Protein AF-A0A5M3XN61-F1 (afdb_monomer)

InterPro domains:
  IPR002575 Aminoglycoside phosphotransferase [PF01636] (23-63)
  IPR011009 Protein kinase-like domain superfamily [SSF56112] (22-62)

Sequence (69 aa):
MVPDRAMYERALDGFDVEDLAGETLLHYDLHPGNLRMTGHDVHVIDWSFASRGAAWVDGVMLAPRLIEA

Secondary structure (DSSP, 8-state):
-PPPHHHHHHHHTT--GGGG--SEEE-SS--GGGEEEETTEEEE--GGG-EEE-THHHHHHHHHHHH--

Solvent-accessible surface area (backbone atoms only — not comparable to full-atom values): 4337 Å² total; per-residue (Å²): 130,84,76,60,68,68,57,56,52,56,63,50,66,85,58,58,77,70,69,50,52,52,88,33,84,37,49,74,71,56,46,76,91,33,50,43,78,56,90,94,44,76,44,82,53,81,65,85,56,50,42,72,16,32,76,62,53,48,54,64,62,29,51,60,60,67,71,75,100

Structure (mmCIF, N/CA/C/O backbone):
data_AF-A0A5M3XN61-F1
#
_entry.id   AF-A0A5M3XN61-F1
#
loop_
_atom_site.group_PDB
_atom_site.id
_atom_site.type_symbol
_atom_site.label_atom_id
_atom_site.label_alt_id
_atom_site.label_comp_id
_atom_site.label_asym_id
_atom_site.label_entity_id
_atom_site.label_seq_id
_atom_site.pdbx_PDB_ins_code
_atom_site.Cartn_x
_atom_site.Cartn_y
_atom_site.Cartn_z
_atom_site.occupancy
_atom_site.B_iso_or_equiv
_atom_site.auth_seq_id
_atom_site.auth_comp_id
_atom_site.auth_asym_id
_atom_site.auth_atom_id
_atom_site.pdbx_PDB_model_num
ATOM 1 N N . MET A 1 1 ? 20.950 1.541 10.871 1.00 55.81 1 MET A N 1
ATOM 2 C CA . MET A 1 1 ? 21.919 1.268 9.790 1.00 55.81 1 MET A CA 1
ATOM 3 C C . MET A 1 1 ? 21.191 1.557 8.495 1.00 55.81 1 MET A C 1
ATOM 5 O O . MET A 1 1 ? 20.224 0.867 8.219 1.00 55.81 1 MET A O 1
ATOM 9 N N . VAL A 1 2 ? 21.539 2.638 7.795 1.00 58.72 2 VAL A N 1
ATOM 10 C CA . VAL A 1 2 ? 20.919 2.934 6.493 1.00 58.72 2 VAL A CA 1
ATOM 11 C C . VAL A 1 2 ? 21.382 1.836 5.531 1.00 58.72 2 VAL A C 1
ATOM 13 O O . VAL A 1 2 ? 22.591 1.588 5.491 1.00 58.72 2 VAL A O 1
ATOM 16 N N . PRO A 1 3 ? 20.480 1.124 4.834 1.00 67.00 3 PRO A N 1
ATOM 17 C CA . PRO A 1 3 ? 20.888 0.120 3.863 1.00 67.00 3 PRO A CA 1
ATOM 18 C C . PRO A 1 3 ? 21.802 0.747 2.811 1.00 67.00 3 PRO A C 1
ATOM 20 O O . PRO A 1 3 ? 21.605 1.896 2.414 1.00 67.00 3 PRO A O 1
ATOM 23 N N . ASP A 1 4 ? 22.823 0.001 2.393 1.00 85.94 4 ASP A N 1
ATOM 24 C CA . ASP A 1 4 ? 23.739 0.448 1.348 1.00 85.94 4 ASP A CA 1
ATOM 25 C C . ASP A 1 4 ? 22.942 0.792 0.083 1.00 85.94 4 ASP A C 1
ATOM 27 O O . ASP A 1 4 ? 22.115 -0.001 -0.371 1.00 85.94 4 ASP A O 1
ATOM 31 N N . ARG A 1 5 ? 23.193 1.970 -0.494 1.00 85.69 5 ARG A N 1
ATOM 32 C CA . ARG A 1 5 ? 22.548 2.461 -1.719 1.00 85.69 5 ARG A CA 1
ATOM 33 C C . ARG A 1 5 ? 22.588 1.419 -2.843 1.00 85.69 5 ARG A C 1
ATOM 35 O O . ARG A 1 5 ? 21.607 1.272 -3.568 1.00 85.69 5 ARG A O 1
ATOM 42 N N . ALA A 1 6 ? 23.671 0.645 -2.925 1.00 88.00 6 ALA A N 1
ATOM 43 C CA . ALA A 1 6 ? 23.828 -0.416 -3.914 1.00 88.00 6 ALA A CA 1
ATOM 44 C C . ALA A 1 6 ? 22.758 -1.523 -3.805 1.00 88.00 6 ALA A C 1
ATOM 46 O O . ALA A 1 6 ? 22.475 -2.206 -4.787 1.00 88.00 6 ALA A O 1
ATOM 47 N N . MET A 1 7 ? 22.160 -1.736 -2.626 1.00 87.06 7 MET A N 1
ATOM 48 C CA . MET A 1 7 ? 21.032 -2.658 -2.457 1.00 87.06 7 MET A CA 1
ATOM 49 C C . MET A 1 7 ? 19.812 -2.183 -3.246 1.00 87.06 7 MET A C 1
ATOM 51 O O . MET A 1 7 ? 19.224 -2.975 -3.979 1.00 87.06 7 MET A O 1
ATOM 55 N N . TYR A 1 8 ? 19.439 -0.912 -3.091 1.00 83.12 8 TYR A N 1
ATOM 56 C CA . TYR A 1 8 ? 18.272 -0.347 -3.764 1.00 83.12 8 TYR A CA 1
ATOM 57 C C . TYR A 1 8 ? 18.484 -0.268 -5.270 1.00 83.12 8 TYR A C 1
ATOM 59 O O . TYR A 1 8 ? 17.578 -0.602 -6.020 1.00 83.12 8 TYR A O 1
ATOM 67 N N . GLU A 1 9 ? 19.691 0.094 -5.710 1.00 88.56 9 GLU A N 1
ATOM 68 C CA . GLU A 1 9 ? 20.031 0.107 -7.135 1.00 88.56 9 GLU A CA 1
ATOM 69 C C . GLU A 1 9 ? 19.829 -1.276 -7.762 1.00 88.56 9 GLU A C 1
ATOM 71 O O . GLU A 1 9 ? 19.148 -1.372 -8.771 1.00 88.56 9 GLU A O 1
ATOM 76 N N . ARG A 1 10 ? 20.293 -2.359 -7.120 1.00 87.88 10 ARG A N 1
ATOM 77 C CA . ARG A 1 10 ? 20.048 -3.730 -7.609 1.00 87.88 10 ARG A CA 1
ATOM 78 C C . ARG A 1 10 ? 18.581 -4.147 -7.589 1.00 87.88 10 ARG A C 1
ATOM 80 O O . ARG A 1 10 ? 18.179 -4.941 -8.423 1.00 87.88 10 ARG A O 1
ATOM 87 N N . ALA A 1 11 ? 17.808 -3.688 -6.607 1.00 83.12 11 ALA A N 1
ATOM 88 C CA . ALA A 1 11 ? 16.383 -4.003 -6.537 1.00 83.12 11 ALA A CA 1
ATOM 89 C C . ALA A 1 11 ? 15.588 -3.286 -7.639 1.00 83.12 11 ALA A C 1
ATOM 91 O O . ALA A 1 11 ? 14.589 -3.817 -8.112 1.00 83.12 11 ALA A O 1
ATOM 92 N N . LEU A 1 12 ? 16.034 -2.091 -8.034 1.00 85.62 12 LEU A N 1
ATOM 93 C CA . LEU A 1 12 ? 15.447 -1.319 -9.127 1.00 85.62 12 LEU A CA 1
ATOM 94 C C . LEU A 1 12 ? 15.939 -1.788 -10.504 1.00 85.62 12 LEU A C 1
ATOM 96 O O . LEU A 1 12 ? 15.218 -1.622 -11.484 1.00 85.62 12 LEU A O 1
ATOM 100 N N . ASP A 1 13 ? 17.133 -2.382 -10.585 1.00 89.25 13 ASP A N 1
ATOM 101 C CA . ASP A 1 13 ? 17.706 -2.955 -11.808 1.00 89.25 13 ASP A CA 1
ATOM 102 C C . ASP A 1 13 ? 16.920 -4.218 -12.215 1.00 89.25 13 ASP A C 1
ATOM 104 O O . ASP A 1 13 ? 17.247 -5.344 -11.843 1.00 89.25 13 ASP A O 1
ATOM 108 N N . GLY A 1 14 ? 15.809 -4.008 -12.922 1.00 83.56 14 GLY A N 1
ATOM 109 C CA . GLY A 1 14 ? 14.856 -5.049 -13.317 1.00 83.56 14 GLY A CA 1
ATOM 110 C C . GLY A 1 14 ? 13.422 -4.827 -12.832 1.00 83.56 14 GLY A C 1
ATOM 111 O O . GLY A 1 14 ? 12.575 -5.668 -13.114 1.00 83.56 14 GLY A O 1
ATOM 112 N N . PHE A 1 15 ? 13.146 -3.727 -12.127 1.00 89.50 15 PHE A N 1
ATOM 113 C CA . PHE A 1 15 ? 11.783 -3.325 -11.789 1.00 89.50 15 PHE A CA 1
ATOM 114 C C . PHE A 1 15 ? 11.183 -2.501 -12.930 1.00 89.50 15 PHE A C 1
ATOM 116 O O . PHE A 1 15 ? 11.709 -1.432 -13.252 1.00 89.50 15 PHE A O 1
ATOM 123 N N . ASP A 1 16 ? 10.095 -2.986 -13.528 1.00 93.00 16 ASP A N 1
ATOM 124 C CA . ASP A 1 16 ? 9.364 -2.239 -14.547 1.00 93.00 16 ASP A CA 1
ATOM 125 C C . ASP A 1 16 ? 8.252 -1.408 -13.891 1.00 93.00 16 ASP A C 1
ATOM 127 O O . ASP A 1 16 ? 7.583 -1.857 -12.960 1.00 93.00 16 ASP A O 1
ATOM 131 N N . VAL A 1 17 ? 8.024 -0.180 -14.358 1.00 91.31 17 VAL A N 1
ATOM 132 C CA . VAL A 1 17 ? 6.947 0.669 -13.810 1.00 91.31 17 VAL A CA 1
ATOM 133 C C . VAL A 1 17 ? 5.587 0.018 -14.054 1.00 91.31 17 VAL A C 1
ATOM 135 O O . VAL A 1 17 ? 4.670 0.137 -13.240 1.00 91.31 17 VAL A O 1
ATOM 138 N N . GLU A 1 18 ? 5.477 -0.729 -15.141 1.00 96.00 18 GLU A N 1
ATOM 139 C CA . GLU A 1 18 ? 4.330 -1.517 -15.541 1.00 96.00 18 GLU A CA 1
ATOM 140 C C . GLU A 1 18 ? 3.964 -2.585 -14.494 1.00 96.00 18 GLU A C 1
ATOM 142 O O . GLU A 1 18 ? 2.785 -2.924 -14.377 1.00 96.00 18 GLU A O 1
ATOM 147 N N . ASP A 1 19 ? 4.908 -3.030 -13.653 1.00 94.00 19 ASP A N 1
ATOM 148 C CA . ASP A 1 19 ? 4.644 -3.953 -12.538 1.00 94.00 19 ASP A CA 1
ATOM 149 C C . ASP A 1 19 ? 3.781 -3.317 -11.426 1.00 94.00 19 ASP A C 1
ATOM 151 O O . ASP A 1 19 ? 3.201 -4.026 -10.594 1.00 94.00 19 ASP A O 1
ATOM 155 N N . LEU A 1 20 ? 3.668 -1.980 -11.401 1.00 95.25 20 LEU A N 1
ATOM 156 C CA . LEU A 1 20 ? 2.766 -1.240 -10.507 1.00 95.25 20 LEU A CA 1
ATOM 157 C C . LEU A 1 20 ? 1.324 -1.186 -11.030 1.00 95.25 20 LEU A C 1
ATOM 159 O O . LEU A 1 20 ? 0.407 -0.855 -10.269 1.00 95.25 20 LEU A O 1
ATOM 163 N N . ALA A 1 21 ? 1.098 -1.488 -12.310 1.00 97.12 21 ALA A N 1
ATOM 164 C CA . ALA A 1 21 ? -0.234 -1.477 -12.896 1.00 97.12 21 ALA A CA 1
ATOM 165 C C . ALA A 1 21 ? -1.088 -2.649 -12.381 1.00 97.12 21 ALA A C 1
ATOM 167 O O . ALA A 1 21 ? -0.604 -3.719 -12.023 1.00 97.12 21 ALA A O 1
ATOM 168 N N . GLY A 1 22 ? -2.404 -2.457 -12.351 1.00 97.38 22 GLY A N 1
ATOM 169 C CA . GLY A 1 22 ? -3.350 -3.478 -11.916 1.00 97.38 22 GLY A CA 1
ATOM 170 C C . GLY A 1 22 ? -4.773 -2.942 -11.871 1.00 97.38 22 GLY A C 1
ATOM 171 O O . GLY A 1 22 ? -5.032 -1.816 -12.288 1.00 97.38 22 GLY A O 1
ATOM 172 N N . GLU A 1 23 ? -5.696 -3.755 -11.364 1.00 98.12 23 GLU A N 1
ATOM 173 C CA . GLU A 1 23 ? -7.133 -3.444 -11.315 1.00 98.12 23 GLU A CA 1
ATOM 174 C C . GLU A 1 23 ? -7.662 -3.254 -9.884 1.00 98.12 23 GLU A C 1
ATOM 176 O O . GLU A 1 23 ? -8.862 -3.082 -9.675 1.00 98.12 23 GLU A O 1
ATOM 181 N N . THR A 1 24 ? -6.781 -3.274 -8.882 1.00 98.19 24 THR A N 1
ATOM 182 C CA . THR A 1 24 ? -7.169 -3.160 -7.473 1.00 98.19 24 THR A CA 1
ATOM 183 C C . THR A 1 24 ? -7.283 -1.696 -7.067 1.00 98.19 24 THR A C 1
ATOM 185 O O . THR A 1 24 ? -6.423 -0.889 -7.416 1.00 98.19 24 THR A O 1
ATOM 188 N N . LEU A 1 25 ? -8.328 -1.359 -6.302 1.00 98.19 25 LEU A N 1
ATOM 189 C CA . LEU A 1 25 ? -8.411 -0.079 -5.603 1.00 98.19 25 LEU A CA 1
ATOM 190 C C . LEU A 1 25 ? -7.420 -0.092 -4.437 1.00 98.19 25 LEU A C 1
ATOM 192 O O . LEU A 1 25 ? -7.613 -0.817 -3.463 1.00 98.19 25 LEU A O 1
ATOM 196 N N . LEU A 1 26 ? -6.371 0.704 -4.569 1.00 98.44 26 LEU A N 1
ATOM 197 C CA . LEU A 1 26 ? -5.349 0.917 -3.560 1.00 98.44 26 LEU A CA 1
ATOM 198 C C . LEU A 1 26 ? -5.735 2.083 -2.657 1.00 98.44 26 LEU A C 1
ATOM 200 O O . LEU A 1 26 ? -6.358 3.048 -3.108 1.00 98.44 26 LEU A O 1
ATOM 204 N N . HIS A 1 27 ? -5.303 2.017 -1.403 1.00 98.06 27 HIS A N 1
ATOM 205 C CA . HIS A 1 27 ? -5.326 3.152 -0.490 1.00 98.06 27 HIS A CA 1
ATOM 206 C C . HIS A 1 27 ? -4.187 4.139 -0.792 1.00 98.06 27 HIS A C 1
ATOM 208 O O . HIS A 1 27 ? -4.380 5.350 -0.712 1.00 98.06 27 HIS A O 1
ATOM 214 N N . TYR A 1 28 ? -3.006 3.621 -1.149 1.00 96.69 28 TYR A N 1
ATOM 215 C CA . TYR A 1 28 ? -1.779 4.340 -1.524 1.00 96.69 28 TYR A CA 1
ATOM 216 C C . TYR A 1 28 ? -1.113 5.187 -0.421 1.00 96.69 28 TYR A C 1
ATOM 218 O O . TYR A 1 28 ? 0.052 5.552 -0.545 1.00 96.69 28 TYR A O 1
ATOM 226 N N . ASP A 1 29 ? -1.800 5.442 0.693 1.00 96.44 29 ASP A N 1
ATOM 227 C CA . ASP A 1 29 ? -1.225 6.068 1.896 1.00 96.44 29 ASP A CA 1
ATOM 228 C C . ASP A 1 29 ? -1.572 5.290 3.179 1.00 96.44 29 ASP A C 1
ATOM 230 O O . ASP A 1 29 ? -2.118 5.813 4.153 1.00 96.44 29 ASP A O 1
ATOM 234 N N . LEU A 1 30 ? -1.389 3.965 3.151 1.00 94.88 30 LEU A N 1
ATOM 235 C CA . LEU A 1 30 ? -1.744 3.116 4.289 1.00 94.88 30 LEU A CA 1
ATOM 236 C C . LEU A 1 30 ? -0.674 3.209 5.390 1.00 94.88 30 LEU A C 1
ATOM 238 O O . LEU A 1 30 ? 0.482 2.829 5.206 1.00 94.88 30 LEU A O 1
ATOM 242 N N . HIS A 1 31 ? -1.064 3.693 6.567 1.00 93.12 31 HIS A N 1
ATOM 243 C CA . HIS A 1 31 ? -0.221 3.735 7.763 1.00 93.12 31 HIS A CA 1
ATOM 244 C C . HIS A 1 31 ? -1.088 3.636 9.032 1.00 93.12 31 HIS A C 1
ATOM 246 O O . HIS A 1 31 ? -2.297 3.852 8.951 1.00 93.12 31 HIS A O 1
ATOM 252 N N . PRO A 1 32 ? -0.517 3.351 10.222 1.00 93.12 32 PRO A N 1
ATOM 253 C CA . PRO A 1 32 ? -1.303 3.150 11.448 1.00 93.12 32 PRO A CA 1
ATOM 254 C C . PRO A 1 32 ? -2.248 4.304 11.825 1.00 93.12 32 PRO A C 1
ATOM 256 O O . PRO A 1 32 ? -3.255 4.078 12.483 1.00 93.12 32 PRO A O 1
ATOM 259 N N . GLY A 1 33 ? -1.958 5.532 11.383 1.00 94.38 33 GLY A N 1
ATOM 260 C CA . GLY A 1 33 ? -2.832 6.695 11.588 1.00 94.38 33 GLY A CA 1
ATOM 261 C C . GLY A 1 33 ? -4.146 6.635 10.799 1.00 94.38 33 GLY A C 1
ATOM 262 O O . GLY A 1 33 ? -5.144 7.183 11.257 1.00 94.38 33 GLY A O 1
ATOM 263 N N . ASN A 1 34 ? -4.161 5.902 9.683 1.00 97.00 34 ASN A N 1
ATOM 264 C CA . ASN A 1 34 ? -5.327 5.678 8.822 1.00 97.00 34 ASN A CA 1
ATOM 265 C C . ASN A 1 34 ? -6.022 4.332 9.100 1.00 97.00 34 ASN A C 1
ATOM 267 O O . ASN A 1 34 ? -6.966 3.952 8.407 1.00 97.00 34 ASN A O 1
ATOM 271 N N . LEU A 1 35 ? -5.576 3.606 10.132 1.00 95.44 35 LEU A N 1
ATOM 272 C CA . LEU A 1 35 ? -6.162 2.346 10.576 1.00 95.44 35 LEU A CA 1
ATOM 273 C C . LEU A 1 35 ? -6.879 2.555 11.907 1.00 95.44 35 LEU A C 1
ATOM 275 O O . LEU A 1 35 ? -6.260 2.787 12.948 1.00 95.44 35 LEU A O 1
ATOM 279 N N . ARG A 1 36 ? -8.209 2.444 11.896 1.00 96.88 36 ARG A N 1
ATOM 280 C CA . ARG A 1 36 ? -9.027 2.591 13.100 1.00 96.88 36 ARG A CA 1
ATOM 281 C C . ARG A 1 36 ? -9.560 1.246 13.572 1.00 96.88 36 ARG A C 1
ATOM 283 O O . ARG A 1 36 ? -10.406 0.645 12.922 1.00 96.88 36 ARG A O 1
ATOM 290 N N . MET A 1 37 ? -9.117 0.821 14.753 1.00 96.69 37 MET A N 1
ATOM 291 C CA . MET A 1 37 ? -9.692 -0.328 15.456 1.00 96.69 37 MET A CA 1
ATOM 292 C C . MET A 1 37 ? -11.090 0.011 15.994 1.00 96.69 37 MET A C 1
ATOM 294 O O . MET A 1 37 ? -11.261 1.014 16.697 1.00 96.69 37 MET A O 1
ATOM 298 N N . THR A 1 38 ? -12.071 -0.847 15.727 1.00 96.56 38 THR A N 1
ATOM 299 C CA . THR A 1 38 ? -13.426 -0.781 16.293 1.00 96.56 38 THR A CA 1
ATOM 300 C C . THR A 1 38 ? -13.854 -2.174 16.749 1.00 96.56 38 THR A C 1
ATOM 302 O O . THR A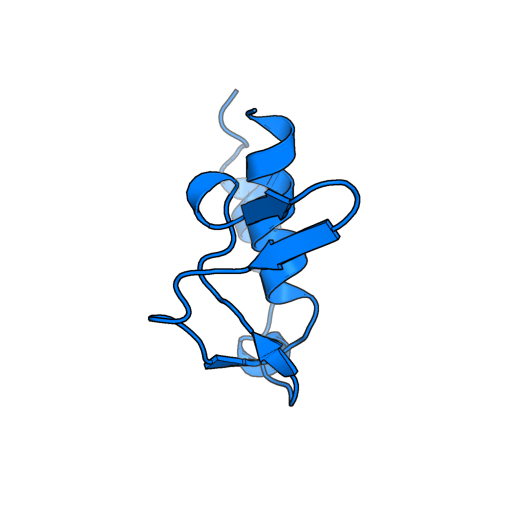 1 38 ? -14.348 -2.984 15.969 1.00 96.56 38 THR A O 1
ATOM 305 N N . GLY A 1 39 ? -13.644 -2.481 18.032 1.00 95.69 39 GLY A N 1
ATOM 306 C CA . GLY A 1 39 ? -13.860 -3.835 18.548 1.00 95.69 39 GLY A CA 1
ATOM 307 C C . GLY A 1 39 ? -12.859 -4.820 17.940 1.00 95.69 39 GLY A C 1
ATOM 308 O O . GLY A 1 39 ? -11.657 -4.676 18.159 1.00 95.69 39 GLY A O 1
ATOM 309 N N . HIS A 1 40 ? -13.362 -5.803 17.191 1.00 96.31 40 HIS A N 1
ATOM 310 C CA . HIS A 1 40 ? -12.549 -6.788 16.464 1.00 96.31 40 HIS A CA 1
ATOM 311 C C . HIS A 1 40 ? -12.312 -6.419 14.994 1.00 96.31 40 HIS A C 1
ATOM 313 O O . HIS A 1 40 ? -11.585 -7.133 14.306 1.00 96.31 40 HIS A O 1
ATOM 319 N N . ASP A 1 41 ? -12.894 -5.313 14.531 1.00 97.44 41 ASP A N 1
ATOM 320 C CA . ASP A 1 41 ? -12.794 -4.860 13.149 1.00 97.44 41 ASP A CA 1
ATOM 321 C C . ASP A 1 41 ? -11.748 -3.749 12.997 1.00 97.44 41 ASP A C 1
ATOM 323 O O . ASP A 1 41 ? -11.453 -2.996 13.934 1.00 97.44 41 ASP A O 1
ATOM 327 N N . VAL A 1 42 ? -11.204 -3.633 11.784 1.00 96.31 42 VAL A N 1
ATOM 328 C CA . VAL A 1 42 ? -10.297 -2.554 11.381 1.00 96.31 42 VAL A CA 1
ATOM 329 C C . VAL A 1 42 ? -10.928 -1.794 10.227 1.00 96.31 42 VAL A C 1
ATOM 331 O O . VAL A 1 42 ? -11.219 -2.367 9.180 1.00 96.31 42 VAL A O 1
ATOM 334 N N . HIS A 1 43 ? -11.110 -0.492 10.412 1.00 97.06 43 HIS A N 1
ATOM 335 C CA . HIS A 1 43 ? -11.585 0.411 9.375 1.00 97.06 43 HIS A CA 1
ATOM 336 C C . HIS A 1 43 ? -10.413 1.189 8.783 1.00 97.06 43 HIS A C 1
ATOM 338 O O . HIS A 1 43 ? -9.630 1.796 9.515 1.00 97.06 43 HIS A O 1
ATOM 344 N N . VAL A 1 44 ? -10.336 1.202 7.454 1.00 97.12 44 VAL A N 1
ATOM 345 C CA . VAL A 1 44 ? -9.408 2.045 6.695 1.00 97.12 44 VAL A CA 1
ATOM 346 C C . VAL A 1 44 ? -10.094 3.375 6.386 1.00 97.12 44 VAL A C 1
ATOM 348 O O . VAL A 1 44 ? -11.195 3.393 5.825 1.00 97.12 44 VAL A O 1
ATOM 351 N N . ILE A 1 45 ? -9.462 4.479 6.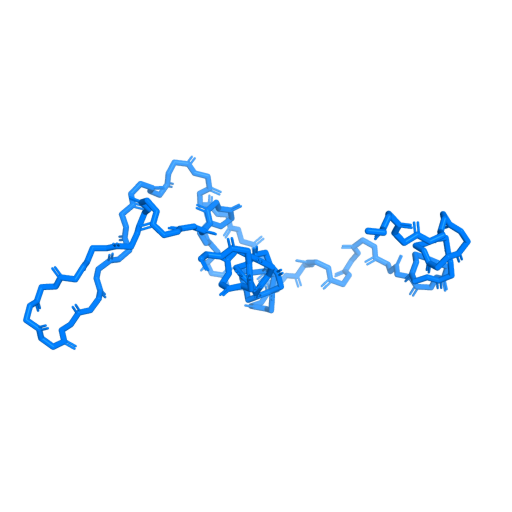774 1.00 97.56 45 ILE A N 1
ATOM 352 C CA . ILE A 1 45 ? -9.980 5.845 6.622 1.00 97.56 45 ILE A CA 1
ATOM 353 C C . ILE A 1 45 ? -9.014 6.710 5.804 1.00 97.56 45 ILE A C 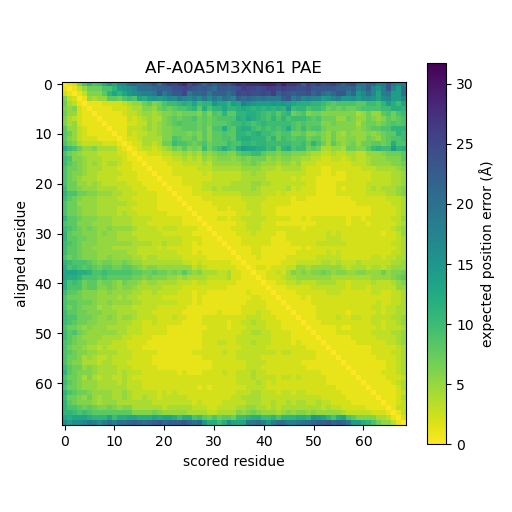1
ATOM 355 O O . ILE A 1 45 ? -7.875 6.322 5.616 1.00 97.56 45 ILE A O 1
ATOM 359 N N . ASP A 1 46 ? -9.469 7.893 5.382 1.00 97.81 46 ASP A N 1
ATOM 360 C CA . ASP A 1 46 ? -8.690 8.859 4.584 1.00 97.81 46 ASP A CA 1
ATOM 361 C C . ASP A 1 46 ? -8.237 8.347 3.203 1.00 97.81 46 ASP A C 1
ATOM 363 O O . ASP A 1 46 ? -7.062 8.239 2.872 1.00 97.81 46 ASP A O 1
ATOM 367 N N . TRP A 1 47 ? -9.222 8.104 2.338 1.00 97.88 47 TRP A N 1
ATOM 368 C CA . TRP A 1 47 ? -9.031 7.624 0.965 1.00 97.88 47 TRP A CA 1
ATOM 369 C C . TRP A 1 47 ? -8.596 8.720 -0.029 1.00 97.88 47 TRP A C 1
ATOM 371 O O . TRP A 1 47 ? -8.838 8.602 -1.230 1.00 97.88 47 TRP A O 1
ATOM 381 N N . SER A 1 48 ? -7.980 9.807 0.437 1.00 97.94 48 SER A N 1
ATOM 382 C CA . SER A 1 48 ? -7.657 10.972 -0.403 1.00 97.94 48 SER A CA 1
ATOM 383 C C . SER A 1 48 ? -6.644 10.663 -1.521 1.00 97.94 48 SER A C 1
ATOM 385 O O . SER A 1 48 ? -6.619 11.365 -2.531 1.00 97.94 48 SER A O 1
ATOM 387 N N . PHE A 1 49 ? -5.847 9.598 -1.368 1.00 97.56 49 PHE A N 1
ATOM 388 C CA . PHE A 1 49 ? -4.862 9.118 -2.351 1.00 97.56 49 PHE A CA 1
ATOM 389 C C . PHE A 1 49 ? -5.290 7.850 -3.103 1.00 97.56 49 PHE A C 1
ATOM 391 O O . PHE A 1 49 ? -4.480 7.249 -3.814 1.00 97.56 49 PHE A O 1
ATOM 398 N N . ALA A 1 50 ? -6.556 7.445 -2.973 1.00 98.06 50 ALA A N 1
ATOM 399 C CA . ALA A 1 50 ? -7.042 6.215 -3.574 1.00 98.06 50 ALA A CA 1
ATOM 400 C C . ALA A 1 50 ? -6.787 6.175 -5.087 1.00 98.06 50 ALA A C 1
ATOM 402 O O . ALA A 1 50 ? -7.095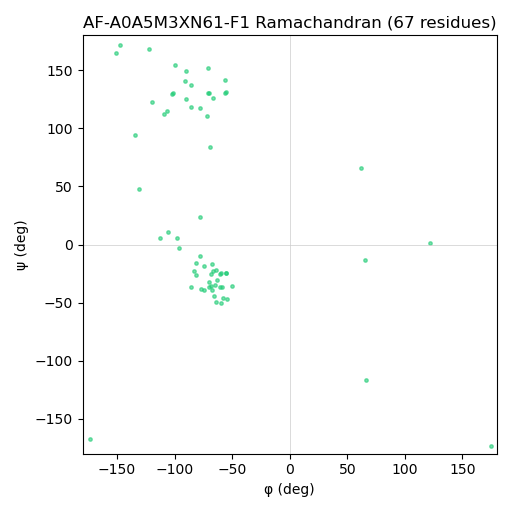 7.118 -5.822 1.00 98.06 50 ALA A O 1
ATOM 403 N N . SER A 1 51 ? -6.225 5.068 -5.561 1.00 97.69 51 SER A N 1
ATOM 404 C CA . SER A 1 51 ? -5.826 4.905 -6.959 1.00 97.69 51 SER A CA 1
ATOM 405 C C . SER A 1 51 ? -5.972 3.456 -7.411 1.00 97.69 51 SER A C 1
ATOM 407 O O . SER A 1 51 ? -6.286 2.573 -6.618 1.00 97.69 51 SER A O 1
ATOM 409 N N . ARG A 1 52 ? -5.805 3.202 -8.710 1.00 98.38 52 ARG A N 1
ATOM 410 C CA . ARG A 1 52 ? -5.881 1.855 -9.279 1.00 98.38 52 ARG A CA 1
ATOM 411 C C . ARG A 1 52 ? -4.471 1.331 -9.545 1.00 98.38 52 ARG A C 1
ATOM 413 O O . ARG A 1 52 ? -3.700 2.023 -10.205 1.00 98.38 52 ARG A O 1
ATOM 420 N N . GLY A 1 53 ? -4.158 0.121 -9.086 1.00 98.00 53 GLY A N 1
ATOM 421 C CA . GLY A 1 53 ? -2.839 -0.481 -9.287 1.00 98.00 53 GLY A CA 1
ATOM 422 C C . GLY A 1 53 ? -2.738 -1.934 -8.828 1.00 98.00 53 GLY A C 1
ATOM 423 O O . GLY A 1 53 ? -3.746 -2.606 -8.584 1.00 98.00 53 GLY A O 1
ATOM 424 N N . ALA A 1 54 ? -1.509 -2.437 -8.746 1.00 98.12 54 ALA A N 1
ATOM 425 C CA . ALA A 1 54 ? -1.232 -3.794 -8.301 1.00 98.12 54 ALA A CA 1
ATOM 426 C C . ALA A 1 54 ? -1.506 -3.960 -6.796 1.00 98.12 54 ALA A C 1
ATOM 428 O O . ALA A 1 54 ? -1.009 -3.197 -5.970 1.00 98.12 54 ALA A O 1
ATOM 429 N N . ALA A 1 55 ? -2.256 -5.001 -6.417 1.00 97.12 55 ALA A N 1
ATOM 430 C CA . ALA A 1 55 ? -2.715 -5.228 -5.038 1.00 97.12 55 ALA A CA 1
ATOM 431 C C . ALA A 1 55 ? -1.594 -5.281 -3.980 1.00 97.12 55 ALA A C 1
ATOM 433 O O . ALA A 1 55 ? -1.840 -5.042 -2.801 1.00 97.12 55 ALA A O 1
ATOM 434 N N . TRP A 1 56 ? -0.369 -5.626 -4.384 1.00 96.88 56 TRP A N 1
ATOM 435 C CA . TRP A 1 56 ? 0.767 -5.773 -3.476 1.00 96.88 56 TRP A CA 1
ATOM 436 C C . TRP A 1 56 ? 1.336 -4.432 -2.989 1.00 96.88 56 TRP A C 1
ATOM 438 O O . TRP A 1 56 ? 2.023 -4.412 -1.965 1.00 96.88 56 TRP A O 1
ATOM 448 N N . VAL A 1 57 ? 1.045 -3.324 -3.682 1.00 96.69 57 VAL A N 1
ATOM 449 C CA . VAL A 1 57 ? 1.632 -2.001 -3.411 1.00 96.69 57 VAL A CA 1
ATOM 450 C C . VAL A 1 57 ? 1.323 -1.533 -1.988 1.00 96.69 57 VAL A C 1
ATOM 452 O O . VAL A 1 57 ? 2.251 -1.229 -1.238 1.00 96.69 57 VAL A O 1
ATOM 455 N N . ASP A 1 58 ? 0.055 -1.571 -1.564 1.00 97.00 58 ASP A N 1
ATOM 456 C CA . ASP A 1 58 ? -0.333 -1.186 -0.196 1.00 97.00 58 ASP A CA 1
ATOM 457 C C . ASP A 1 58 ? 0.370 -2.047 0.867 1.00 97.00 58 ASP A C 1
ATOM 459 O O . ASP A 1 58 ? 0.773 -1.546 1.917 1.00 97.00 58 ASP A O 1
ATOM 463 N N . GLY A 1 59 ? 0.567 -3.341 0.590 1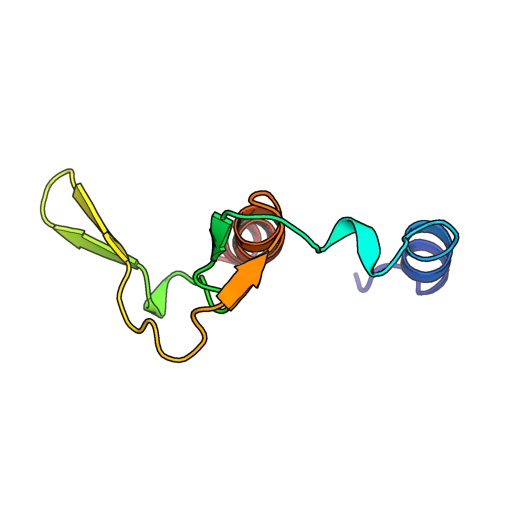.00 95.44 59 GLY A N 1
ATOM 464 C CA . GLY A 1 59 ? 1.250 -4.260 1.501 1.00 95.44 59 GLY A CA 1
ATOM 465 C C . GLY A 1 59 ? 2.726 -3.910 1.699 1.00 95.44 59 GLY A C 1
ATOM 466 O O . GLY A 1 59 ? 3.20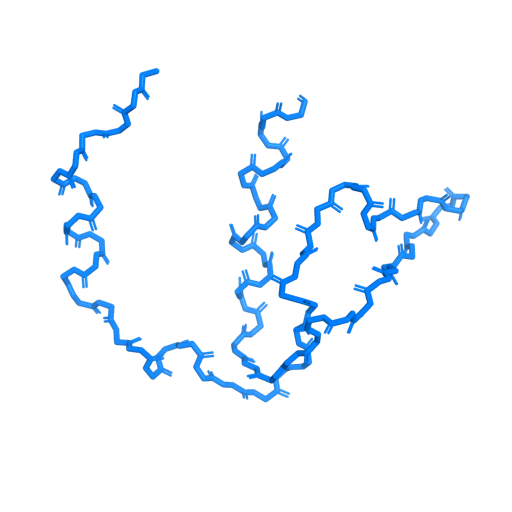6 -3.877 2.834 1.00 95.44 59 GLY A O 1
ATOM 467 N N . VAL A 1 60 ? 3.441 -3.602 0.613 1.00 93.69 60 VAL A N 1
ATOM 468 C CA . VAL A 1 60 ? 4.855 -3.196 0.671 1.00 93.69 60 VAL A CA 1
ATOM 469 C C . VAL A 1 60 ? 5.018 -1.825 1.330 1.00 93.69 60 VAL A C 1
ATOM 471 O O . VAL A 1 60 ? 5.978 -1.629 2.071 1.00 93.69 60 VAL A O 1
ATOM 474 N N . MET A 1 61 ? 4.080 -0.895 1.126 1.00 93.3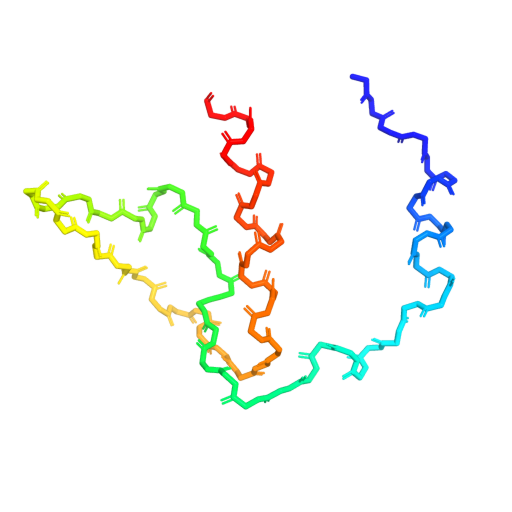1 61 MET A N 1
ATOM 475 C CA . MET A 1 61 ? 4.105 0.414 1.793 1.00 93.31 61 MET A CA 1
ATOM 476 C C . MET A 1 61 ? 3.806 0.316 3.295 1.00 93.31 61 MET A C 1
ATOM 478 O O . MET A 1 61 ? 4.419 1.027 4.096 1.00 93.31 61 MET A O 1
ATOM 482 N N . LEU A 1 62 ? 2.902 -0.585 3.693 1.00 94.50 62 LEU A N 1
ATOM 483 C CA . LEU A 1 62 ? 2.541 -0.792 5.093 1.00 94.50 62 LEU A CA 1
ATOM 484 C C . LEU A 1 62 ? 3.628 -1.543 5.877 1.00 94.50 62 LEU A C 1
ATOM 486 O O . LEU A 1 62 ? 3.874 -1.214 7.036 1.00 94.50 62 LEU A O 1
ATOM 490 N N . ALA A 1 63 ? 4.285 -2.543 5.281 1.00 93.88 63 ALA A N 1
ATOM 491 C CA . ALA A 1 63 ? 5.176 -3.451 6.008 1.00 93.88 63 ALA A CA 1
ATOM 492 C C . ALA A 1 63 ? 6.294 -2.746 6.814 1.00 93.88 63 ALA A C 1
ATOM 494 O O . ALA A 1 63 ? 6.432 -3.055 8.000 1.00 93.88 63 ALA A O 1
ATOM 495 N N . PRO A 1 64 ? 7.043 -1.761 6.275 1.00 90.56 64 PRO A N 1
ATOM 496 C CA . PRO A 1 64 ? 8.034 -1.019 7.058 1.00 90.56 64 PRO A CA 1
ATOM 497 C C . PRO A 1 64 ? 7.423 -0.268 8.247 1.00 90.56 64 PRO A C 1
ATOM 499 O O . PRO A 1 64 ? 8.009 -0.242 9.326 1.00 90.56 64 PRO A O 1
ATOM 502 N N . ARG A 1 65 ? 6.210 0.280 8.085 1.00 89.31 65 ARG A N 1
ATOM 503 C CA . ARG A 1 65 ? 5.494 1.025 9.137 1.00 89.31 65 ARG A CA 1
ATOM 504 C C . ARG A 1 65 ? 5.079 0.136 10.308 1.00 89.31 65 ARG A C 1
ATOM 506 O O . ARG A 1 65 ? 4.868 0.651 11.397 1.00 89.31 65 ARG A O 1
ATOM 513 N N . LEU A 1 66 ? 4.959 -1.176 10.093 1.00 87.75 66 LEU A N 1
ATOM 514 C CA . LEU A 1 66 ? 4.695 -2.156 11.151 1.00 87.75 66 LEU A CA 1
ATOM 515 C C . LEU A 1 66 ? 5.970 -2.593 11.888 1.00 87.75 66 LEU A C 1
ATOM 517 O O . LEU A 1 66 ? 5.878 -3.076 13.010 1.00 87.75 66 LEU A O 1
ATOM 521 N N . ILE A 1 67 ? 7.142 -2.447 11.260 1.00 88.62 67 ILE A N 1
ATOM 522 C CA . ILE A 1 67 ? 8.444 -2.800 11.848 1.00 88.62 67 ILE A CA 1
ATOM 523 C C . ILE A 1 67 ? 8.996 -1.644 12.691 1.00 88.62 67 ILE A C 1
ATOM 525 O O . ILE A 1 67 ? 9.631 -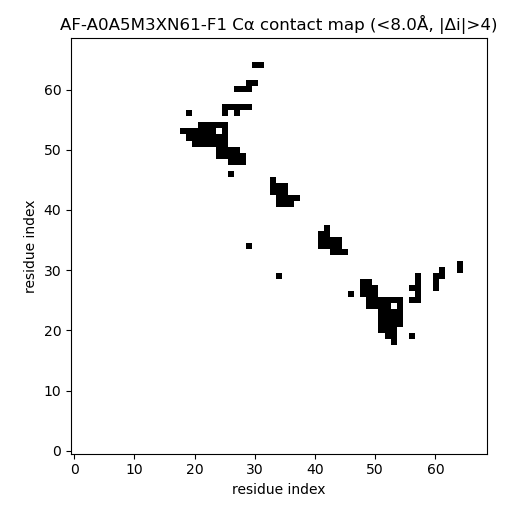1.885 13.713 1.00 88.62 67 ILE A O 1
ATOM 529 N N . GLU A 1 68 ? 8.775 -0.400 12.260 1.00 77.19 68 GLU A N 1
ATOM 530 C CA . GLU A 1 68 ? 9.214 0.809 12.975 1.00 77.19 68 GLU A CA 1
ATOM 531 C C . GLU A 1 68 ? 8.325 1.189 14.176 1.00 77.19 68 GLU A C 1
ATOM 533 O O . GLU A 1 68 ? 8.691 2.098 14.922 1.00 77.19 68 GLU A O 1
ATOM 538 N N . ALA A 1 69 ? 7.166 0.538 14.334 1.00 58.19 69 ALA A N 1
ATOM 539 C CA . ALA A 1 69 ? 6.150 0.862 15.339 1.00 58.19 69 ALA A CA 1
ATOM 540 C C . ALA A 1 69 ? 6.550 0.520 16.784 1.00 58.19 69 ALA A C 1
ATOM 542 O O . ALA A 1 69 ? 7.220 -0.516 17.006 1.00 58.19 69 ALA A O 1
#

Foldseek 3Di:
DPPDPVVVVVVCVPDDPCQFAAADWDLLDDAPVQWDDDPPDTDGDDSVVTDGGDPCNNVVVHVVRVVVD

Organism: NCBI:txid90975

Nearest PDB structures (foldseek):
  2olc-assembly1_B  TM=8.313E-01  e=2.657E-01  Bacillus subtilis
  6sun-assembly1_A  TM=6.748E-01  e=2.164E-01  Bacillus pumilus
  7up4-assembly2_B  TM=6.762E-01  e=2.164E-01  Homo sapiens
  3c5i-assembly4_D  TM=6.730E-01  e=4.592E-01  Plasmodium knowlesi
  6su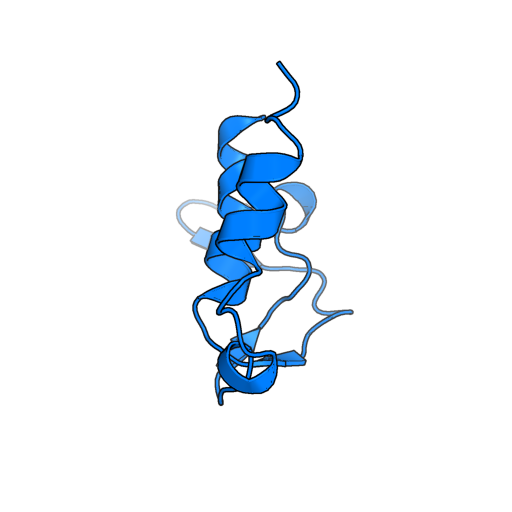l-assembly2_C  TM=6.517E-01  e=6.463E-01  Bacillus pumilus

Mean predicted aligned error: 4.84 Å

Radius of gyration: 14.68 Å; Cα contacts (8 Å, |Δi|>4): 68; chains: 1; bounding box: 38×18×34 Å

pLDDT: mean 91.8, std 9.26, range [55.81, 98.44]